Protein AF-A0AA51X5H8-F1 (afdb_monomer_lite)

pLDDT: mean 71.07, std 12.03, range [35.62, 90.19]

Structure (mmCIF, N/CA/C/O backbone):
data_AF-A0AA51X5H8-F1
#
_entry.id   AF-A0AA51X5H8-F1
#
loop_
_atom_site.group_PDB
_atom_site.id
_atom_site.type_symbol
_atom_site.label_atom_id
_atom_site.label_alt_id
_atom_site.label_comp_id
_atom_site.label_asym_id
_atom_site.label_entity_id
_atom_site.label_seq_id
_atom_site.pdbx_PDB_ins_code
_atom_site.Cartn_x
_atom_site.Cartn_y
_atom_site.Cartn_z
_atom_site.occupancy
_atom_site.B_iso_or_equiv
_atom_site.auth_seq_id
_atom_site.auth_comp_id
_atom_site.auth_asym_id
_atom_site.auth_atom_id
_atom_site.pdbx_PDB_model_num
ATOM 1 N N . MET A 1 1 ? 14.692 -6.841 -10.248 1.00 71.12 1 MET A N 1
ATOM 2 C CA . MET A 1 1 ? 14.796 -5.616 -9.437 1.00 71.12 1 MET A CA 1
ATOM 3 C C . MET A 1 1 ? 16.245 -5.324 -9.079 1.00 71.12 1 MET A C 1
ATOM 5 O O . MET A 1 1 ? 16.920 -6.198 -8.539 1.00 71.12 1 MET A O 1
ATOM 9 N N . SER A 1 2 ? 16.733 -4.135 -9.432 1.00 78.00 2 SER A N 1
ATOM 10 C CA . SER A 1 2 ? 18.071 -3.643 -9.090 1.00 78.00 2 SER A CA 1
ATOM 11 C C . SER A 1 2 ? 18.125 -3.117 -7.652 1.00 78.00 2 SER A C 1
ATOM 13 O O . SER A 1 2 ? 17.098 -2.846 -7.029 1.00 78.00 2 S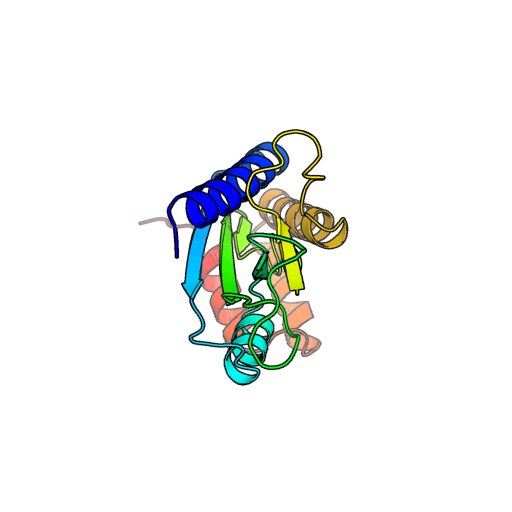ER A O 1
ATOM 15 N N . ARG A 1 3 ? 19.343 -2.959 -7.119 1.00 80.31 3 ARG A N 1
ATOM 16 C CA . ARG A 1 3 ? 19.564 -2.404 -5.776 1.00 80.31 3 ARG A CA 1
ATOM 17 C C . ARG A 1 3 ? 19.025 -0.975 -5.654 1.00 80.31 3 ARG A C 1
ATOM 19 O O . ARG A 1 3 ? 18.335 -0.686 -4.687 1.00 80.31 3 ARG A O 1
ATOM 26 N N . ASP A 1 4 ? 19.240 -0.152 -6.676 1.00 79.12 4 ASP A N 1
ATOM 27 C CA . ASP A 1 4 ? 18.788 1.244 -6.699 1.00 79.12 4 ASP A CA 1
ATOM 28 C C . ASP A 1 4 ? 17.254 1.356 -6.670 1.00 79.12 4 ASP A C 1
ATOM 30 O O . ASP A 1 4 ? 16.707 2.192 -5.959 1.00 79.12 4 ASP A O 1
ATOM 34 N N . GLN A 1 5 ? 16.543 0.465 -7.377 1.00 78.81 5 GLN A N 1
ATOM 35 C CA . GLN A 1 5 ? 15.075 0.391 -7.331 1.00 78.81 5 GLN A CA 1
ATOM 36 C C . GLN A 1 5 ? 14.580 0.015 -5.929 1.00 78.81 5 GLN A C 1
ATOM 38 O O . GLN A 1 5 ? 13.610 0.583 -5.436 1.00 78.81 5 GLN A O 1
ATOM 43 N N . ILE A 1 6 ? 15.247 -0.942 -5.273 1.00 81.62 6 ILE A N 1
ATOM 44 C CA . ILE A 1 6 ? 14.892 -1.371 -3.912 1.00 81.62 6 ILE A CA 1
ATOM 45 C C . ILE A 1 6 ? 15.101 -0.227 -2.924 1.00 81.62 6 ILE A C 1
ATOM 47 O O . ILE A 1 6 ? 14.254 -0.006 -2.058 1.00 81.62 6 ILE A O 1
ATOM 51 N N . ASP A 1 7 ? 16.215 0.487 -3.044 1.00 84.00 7 ASP A N 1
ATOM 52 C CA . ASP A 1 7 ? 16.550 1.583 -2.144 1.00 84.00 7 ASP A CA 1
ATOM 53 C C . ASP A 1 7 ? 15.598 2.778 -2.338 1.00 84.00 7 ASP A C 1
ATOM 55 O O . ASP A 1 7 ? 15.175 3.372 -1.347 1.00 84.00 7 ASP A O 1
ATOM 59 N N . GLU A 1 8 ? 15.132 3.050 -3.563 1.00 82.94 8 GLU A N 1
ATOM 60 C CA . GLU A 1 8 ? 14.084 4.052 -3.808 1.00 82.94 8 GLU A CA 1
ATOM 61 C C . GLU A 1 8 ? 12.754 3.674 -3.135 1.00 82.94 8 GLU A C 1
ATOM 63 O O . GLU A 1 8 ? 12.199 4.483 -2.388 1.00 82.94 8 GLU A O 1
ATOM 68 N N . VAL A 1 9 ? 12.260 2.436 -3.302 1.00 81.94 9 VAL A N 1
ATOM 69 C CA . VAL A 1 9 ? 11.027 2.005 -2.606 1.00 81.94 9 VAL A CA 1
ATOM 70 C C . VAL A 1 9 ? 11.193 2.110 -1.095 1.00 81.94 9 VAL A C 1
ATOM 72 O O . VAL A 1 9 ? 10.297 2.609 -0.416 1.00 81.94 9 VAL A O 1
ATOM 75 N N . LYS A 1 10 ? 12.338 1.683 -0.552 1.00 84.81 10 LYS A N 1
ATOM 76 C CA . LYS A 1 10 ? 12.619 1.793 0.885 1.00 84.81 10 LYS A CA 1
ATOM 77 C C . LYS A 1 10 ? 12.584 3.237 1.364 1.00 84.81 10 LYS A C 1
ATOM 79 O O . LYS A 1 10 ? 11.946 3.498 2.379 1.00 84.81 10 LYS A O 1
ATOM 84 N N . ASN A 1 11 ? 13.203 4.166 0.637 1.00 85.38 11 ASN A N 1
ATOM 85 C CA . ASN A 1 11 ? 13.179 5.585 0.986 1.00 85.38 11 ASN A CA 1
ATOM 86 C C . ASN A 1 11 ? 11.742 6.120 1.044 1.00 85.38 11 ASN A C 1
ATOM 88 O O . ASN A 1 11 ? 11.386 6.830 1.984 1.00 85.38 11 ASN A O 1
ATOM 92 N N . ARG A 1 12 ? 10.878 5.732 0.096 1.00 81.69 12 ARG A N 1
ATOM 93 C CA . ARG A 1 12 ? 9.455 6.116 0.122 1.00 81.69 12 ARG A CA 1
ATOM 94 C C . ARG A 1 12 ? 8.698 5.484 1.281 1.00 81.69 12 ARG A C 1
ATOM 96 O O . ARG A 1 12 ? 7.951 6.172 1.966 1.00 81.69 12 ARG A O 1
ATOM 103 N N . VAL A 1 13 ? 8.912 4.199 1.545 1.00 84.19 13 VAL A N 1
ATOM 104 C CA . VAL A 1 13 ? 8.304 3.515 2.695 1.00 84.19 13 VAL A CA 1
ATOM 105 C C . VAL A 1 13 ? 8.727 4.187 4.004 1.00 84.19 13 VAL A C 1
ATOM 107 O O . VAL A 1 13 ? 7.881 4.410 4.863 1.00 84.19 13 VAL A O 1
ATOM 110 N N . MET A 1 14 ? 9.996 4.585 4.140 1.00 84.94 14 MET A N 1
ATOM 111 C CA . MET A 1 14 ? 10.491 5.316 5.311 1.00 84.94 14 MET A CA 1
ATOM 112 C C . MET A 1 14 ? 9.828 6.688 5.465 1.00 84.94 14 MET A C 1
ATOM 114 O O . MET A 1 14 ? 9.375 7.013 6.557 1.00 84.94 14 MET A O 1
ATOM 118 N N . GLN A 1 15 ? 9.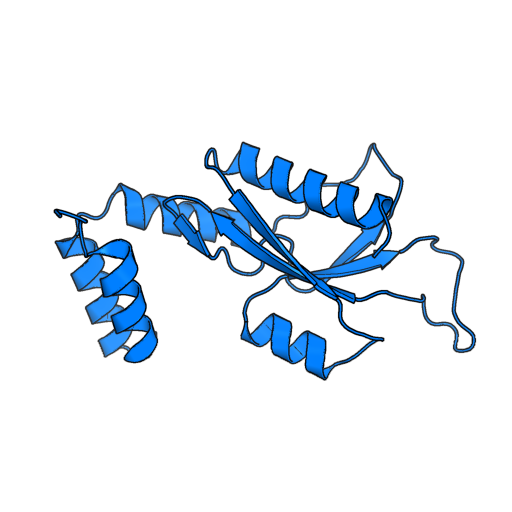690 7.462 4.385 1.00 82.56 15 GLN A N 1
ATOM 119 C CA . GLN A 1 15 ? 8.973 8.745 4.423 1.00 82.56 15 GLN A CA 1
ATOM 120 C C . GLN A 1 15 ? 7.500 8.576 4.830 1.00 82.56 15 GLN A C 1
ATOM 122 O O . GLN A 1 15 ? 6.955 9.414 5.549 1.00 82.56 15 GLN A O 1
ATOM 127 N N . LEU A 1 16 ? 6.840 7.504 4.375 1.00 79.69 16 LEU A N 1
ATOM 128 C CA . LEU A 1 16 ? 5.473 7.188 4.794 1.00 79.69 16 LEU A CA 1
ATOM 129 C C . LEU A 1 16 ? 5.433 6.828 6.281 1.00 79.69 16 LEU A C 1
ATOM 131 O O . LEU A 1 16 ? 4.572 7.316 7.005 1.00 79.69 16 LEU A O 1
ATOM 135 N N . GLN A 1 17 ? 6.390 6.018 6.731 1.00 81.31 17 GLN A N 1
ATOM 136 C CA . GLN A 1 17 ? 6.534 5.606 8.123 1.00 81.31 17 GLN A CA 1
ATOM 137 C C . GLN A 1 17 ? 6.699 6.814 9.054 1.00 81.31 17 GLN A C 1
ATOM 139 O O . GLN A 1 17 ? 5.981 6.932 10.042 1.00 81.31 17 GLN A O 1
ATOM 144 N N . GLU A 1 18 ? 7.586 7.750 8.706 1.00 81.44 18 GLU A N 1
ATOM 145 C CA . GLU A 1 18 ? 7.792 8.997 9.454 1.00 81.44 18 GLU A CA 1
ATOM 146 C C . GLU A 1 18 ? 6.523 9.852 9.517 1.00 81.44 18 GLU A C 1
ATOM 148 O O . GLU A 1 18 ? 6.207 10.408 10.567 1.00 81.44 18 GLU A O 1
ATOM 153 N N . LYS A 1 19 ? 5.767 9.936 8.414 1.00 76.00 19 LYS A N 1
ATOM 154 C CA . LYS A 1 19 ? 4.507 10.691 8.372 1.00 76.00 19 LYS A CA 1
ATOM 155 C C . LYS A 1 19 ? 3.398 10.059 9.205 1.00 76.00 19 LYS A C 1
ATOM 157 O O . LYS A 1 19 ? 2.609 10.790 9.795 1.00 76.00 19 LYS A O 1
ATOM 162 N N . LEU A 1 20 ? 3.302 8.733 9.203 1.00 74.31 20 LEU A N 1
ATOM 163 C CA . LEU A 1 20 ? 2.257 8.010 9.927 1.00 74.31 20 LEU A CA 1
ATOM 164 C C . LEU A 1 20 ? 2.610 7.774 11.399 1.00 74.31 20 LEU A C 1
ATOM 166 O O . LEU A 1 20 ? 1.714 7.505 12.190 1.00 74.31 20 LEU A O 1
ATOM 170 N N . GLY A 1 21 ? 3.888 7.873 11.775 1.00 75.81 21 GLY A N 1
ATOM 171 C CA . GLY A 1 21 ? 4.337 7.690 13.157 1.00 75.81 21 GLY A CA 1
ATOM 172 C C . GLY A 1 21 ? 4.192 6.257 13.686 1.00 75.81 21 GLY A C 1
ATOM 173 O O . GLY A 1 21 ? 4.223 6.055 14.894 1.00 75.81 21 GLY A O 1
ATOM 174 N N . CYS A 1 22 ? 4.040 5.270 12.803 1.00 75.81 22 CYS A N 1
ATOM 175 C CA . CYS A 1 22 ? 3.897 3.847 13.128 1.00 75.81 22 CYS A CA 1
ATOM 176 C C . CYS A 1 22 ? 4.973 3.031 12.411 1.00 75.81 22 CYS A C 1
ATOM 178 O O . CYS A 1 22 ? 5.643 3.548 11.523 1.00 75.81 22 CYS A O 1
ATOM 180 N N . LYS A 1 23 ? 5.151 1.756 12.761 1.00 82.88 23 LYS A N 1
ATOM 181 C CA . LYS A 1 23 ? 6.041 0.851 12.023 1.00 82.88 23 LYS A CA 1
ATOM 182 C C . LYS A 1 23 ? 5.337 0.303 10.785 1.00 82.88 23 LYS A C 1
ATOM 184 O O . LYS A 1 23 ? 4.156 -0.029 10.834 1.00 82.88 23 LYS A O 1
ATOM 189 N N . ILE A 1 24 ? 6.070 0.159 9.682 1.00 85.81 24 ILE A N 1
ATOM 190 C CA . ILE A 1 24 ? 5.519 -0.320 8.411 1.00 85.81 24 ILE A CA 1
ATOM 191 C C . ILE A 1 24 ? 6.270 -1.552 7.896 1.00 85.81 24 ILE A C 1
ATOM 193 O O . ILE A 1 24 ? 7.500 -1.592 7.875 1.00 85.81 24 ILE A O 1
ATOM 197 N N . GLN A 1 25 ? 5.521 -2.537 7.398 1.00 88.00 25 GLN A N 1
ATOM 198 C CA . GLN A 1 25 ? 6.020 -3.632 6.574 1.00 88.00 25 GLN A CA 1
ATOM 199 C C . GLN A 1 25 ? 5.645 -3.405 5.103 1.00 88.00 25 GLN A C 1
ATOM 201 O O . GLN A 1 25 ? 4.474 -3.233 4.766 1.00 88.00 25 GLN A O 1
ATOM 206 N N . ALA A 1 26 ? 6.640 -3.458 4.215 1.00 88.81 26 ALA A N 1
ATOM 207 C CA . ALA A 1 26 ? 6.446 -3.363 2.770 1.00 88.81 26 ALA A CA 1
ATOM 208 C C . ALA A 1 26 ? 6.769 -4.693 2.076 1.00 88.81 26 ALA A C 1
ATOM 210 O O . ALA A 1 26 ? 7.785 -5.325 2.369 1.00 88.81 26 ALA A O 1
ATOM 211 N N . SER A 1 27 ? 5.915 -5.098 1.137 1.00 90.19 27 SER A N 1
ATOM 212 C CA . SER A 1 27 ? 6.132 -6.236 0.237 1.00 90.19 27 SER A CA 1
ATOM 213 C C . SER A 1 27 ? 6.136 -5.748 -1.207 1.00 90.19 27 SER A C 1
ATOM 215 O O . SER A 1 27 ? 5.276 -4.953 -1.587 1.00 90.19 27 SER A O 1
ATOM 217 N N . ILE A 1 28 ? 7.101 -6.215 -2.003 1.00 88.44 28 ILE A N 1
ATOM 218 C CA . ILE A 1 28 ? 7.287 -5.801 -3.398 1.00 88.44 28 ILE A CA 1
ATOM 219 C C . ILE A 1 28 ? 7.179 -7.033 -4.291 1.00 88.44 28 ILE A C 1
ATOM 221 O O . ILE A 1 28 ? 7.885 -8.019 -4.081 1.00 88.44 28 ILE A O 1
ATOM 225 N N . TYR A 1 29 ? 6.311 -6.956 -5.292 1.00 87.06 29 TYR A N 1
ATOM 226 C CA . TYR A 1 29 ? 6.081 -8.000 -6.284 1.00 87.06 29 TYR A CA 1
ATOM 227 C C . TYR A 1 29 ? 6.535 -7.495 -7.649 1.00 87.06 29 TYR A C 1
ATOM 229 O O . TYR A 1 29 ? 6.262 -6.350 -7.995 1.00 87.06 29 TYR A O 1
ATOM 237 N N . SER A 1 30 ? 7.223 -8.327 -8.426 1.00 84.31 30 SER A N 1
ATOM 238 C CA . SER A 1 30 ? 7.626 -7.987 -9.794 1.00 84.31 30 SER A CA 1
ATOM 239 C C . SER A 1 30 ? 6.671 -8.610 -10.805 1.00 84.31 30 SER A C 1
ATOM 241 O O . SER A 1 30 ? 6.485 -9.830 -10.777 1.00 84.31 30 SER A O 1
ATOM 243 N N . GLY A 1 31 ? 6.134 -7.801 -11.713 1.00 72.25 31 GLY A N 1
ATOM 244 C CA . GLY A 1 31 ? 5.496 -8.286 -12.935 1.00 72.25 31 GLY A CA 1
ATOM 245 C C . GLY A 1 31 ? 6.562 -8.566 -13.993 1.00 72.25 31 GLY A C 1
ATOM 246 O O . GLY A 1 31 ? 7.529 -7.814 -14.113 1.00 72.25 31 GLY A O 1
ATOM 247 N N . ALA A 1 32 ? 6.436 -9.665 -14.736 1.00 61.69 32 ALA A N 1
ATOM 248 C CA . ALA A 1 32 ? 7.308 -9.914 -15.879 1.00 61.69 32 ALA A CA 1
ATOM 249 C C . ALA A 1 32 ? 6.720 -9.216 -17.113 1.00 61.69 32 ALA A C 1
ATOM 251 O O . ALA A 1 32 ? 5.658 -9.613 -17.578 1.00 61.69 32 ALA A O 1
ATOM 252 N N . ASN A 1 33 ? 7.441 -8.231 -17.661 1.00 57.78 33 ASN A N 1
ATOM 253 C CA . ASN A 1 33 ? 7.017 -7.389 -18.790 1.00 57.78 33 ASN A CA 1
ATOM 254 C C . ASN A 1 33 ? 5.745 -6.564 -18.507 1.00 57.78 33 ASN A C 1
ATOM 256 O O . ASN A 1 33 ? 5.099 -6.721 -17.475 1.00 57.78 33 ASN A O 1
ATOM 260 N N . TYR A 1 34 ? 5.431 -5.627 -19.406 1.00 61.31 34 TYR A N 1
ATOM 261 C CA . TYR A 1 34 ? 4.246 -4.765 -19.345 1.00 61.31 34 TYR A CA 1
ATOM 262 C C . TYR A 1 34 ? 2.958 -5.601 -19.442 1.00 61.31 34 TYR A C 1
ATOM 264 O O . TYR A 1 34 ? 2.403 -5.783 -20.521 1.00 61.31 34 TYR A O 1
ATOM 272 N N . ASP A 1 35 ? 2.550 -6.184 -18.319 1.00 73.88 35 ASP A N 1
ATOM 273 C CA . ASP A 1 35 ? 1.440 -7.124 -18.225 1.00 73.88 35 ASP A CA 1
ATOM 274 C C . ASP A 1 35 ? 0.212 -6.420 -17.633 1.00 73.88 35 ASP A C 1
ATOM 276 O O . ASP A 1 35 ? 0.183 -6.048 -16.453 1.00 73.88 35 ASP A O 1
ATOM 280 N N . ASP A 1 36 ? -0.802 -6.206 -18.471 1.00 78.88 36 ASP A N 1
ATOM 281 C CA . ASP A 1 36 ? -2.074 -5.612 -18.059 1.00 78.88 36 ASP A CA 1
ATOM 282 C C . ASP A 1 36 ? -2.800 -6.492 -17.027 1.00 78.88 36 ASP A C 1
ATOM 284 O O . ASP A 1 36 ? -3.461 -5.955 -16.134 1.00 78.88 36 ASP A O 1
ATOM 288 N N . ASP A 1 37 ? -2.613 -7.819 -17.064 1.00 82.88 37 ASP A N 1
ATOM 289 C CA . ASP A 1 37 ? -3.184 -8.731 -16.067 1.00 82.88 37 ASP A CA 1
ATOM 290 C C . ASP A 1 37 ? -2.513 -8.524 -14.703 1.00 82.88 37 ASP A C 1
ATOM 292 O O . ASP A 1 37 ? -3.183 -8.524 -13.666 1.00 82.88 37 ASP A O 1
ATOM 296 N N . PHE A 1 38 ? -1.202 -8.260 -14.680 1.00 83.88 38 PHE A N 1
ATOM 297 C CA . PHE A 1 38 ? -0.483 -7.907 -13.454 1.00 83.88 38 PHE A CA 1
ATOM 298 C C . PHE A 1 38 ? -0.984 -6.584 -12.865 1.00 83.88 38 PHE A C 1
ATOM 300 O O . PHE A 1 38 ? -1.219 -6.501 -11.656 1.00 83.88 38 PHE A O 1
ATOM 307 N N . LYS A 1 39 ? -1.200 -5.559 -13.702 1.00 79.88 39 LYS A N 1
ATOM 308 C CA . LYS A 1 39 ? -1.773 -4.275 -13.257 1.00 79.88 39 LYS A CA 1
ATOM 309 C C . LYS A 1 39 ? -3.183 -4.458 -12.705 1.00 79.88 39 LYS A C 1
ATOM 311 O O . LYS A 1 39 ? -3.481 -3.966 -11.616 1.00 79.88 39 LYS A O 1
ATOM 316 N N . ALA A 1 40 ? -4.027 -5.214 -13.405 1.00 80.50 40 ALA A N 1
ATOM 317 C CA . ALA A 1 40 ? -5.383 -5.519 -12.964 1.00 80.50 40 ALA A CA 1
ATOM 318 C C . ALA A 1 40 ? -5.387 -6.276 -11.625 1.00 80.50 40 ALA A C 1
ATOM 320 O O . ALA A 1 40 ? -6.143 -5.926 -10.713 1.00 80.50 40 ALA A O 1
ATOM 321 N N . LEU A 1 41 ? -4.497 -7.260 -11.459 1.00 83.19 41 LEU A N 1
ATOM 322 C CA . LEU A 1 41 ? -4.333 -7.997 -10.208 1.00 83.19 41 LEU A CA 1
ATOM 323 C C . LEU A 1 41 ? -3.879 -7.071 -9.070 1.00 83.19 41 LEU A C 1
ATOM 325 O O . LEU A 1 41 ? -4.479 -7.081 -7.993 1.00 83.19 41 LEU A O 1
ATOM 329 N N . ALA A 1 42 ? -2.867 -6.238 -9.312 1.00 84.38 42 ALA A N 1
ATOM 330 C CA . ALA A 1 42 ? -2.360 -5.283 -8.334 1.00 84.38 42 ALA A CA 1
ATOM 331 C C . ALA A 1 42 ? -3.442 -4.278 -7.906 1.00 84.38 42 ALA A C 1
ATOM 333 O O . ALA A 1 42 ? -3.631 -4.057 -6.709 1.00 84.38 42 ALA A O 1
ATOM 334 N N . HIS A 1 43 ? -4.216 -3.746 -8.858 1.00 81.44 43 HIS A N 1
ATOM 335 C CA . HIS A 1 43 ? -5.337 -2.842 -8.591 1.00 81.44 43 HIS A CA 1
ATOM 336 C C . HIS A 1 43 ? -6.452 -3.520 -7.795 1.00 81.44 43 HIS A C 1
ATOM 338 O O . HIS A 1 43 ? -6.916 -2.964 -6.797 1.00 81.44 43 HIS A O 1
ATOM 344 N N . SER A 1 44 ? -6.858 -4.731 -8.188 1.00 78.50 44 SER A N 1
ATOM 345 C CA . SER A 1 44 ? -7.875 -5.499 -7.454 1.00 78.50 44 SER A CA 1
ATOM 346 C C . SER A 1 44 ? -7.431 -5.825 -6.022 1.00 78.50 44 SER A C 1
ATOM 348 O O . SER A 1 44 ? -8.250 -5.857 -5.107 1.00 78.50 44 SER A O 1
ATOM 350 N N . SER A 1 45 ? -6.118 -5.959 -5.814 1.00 76.88 45 SER A N 1
ATOM 351 C CA . SER A 1 45 ? -5.483 -6.163 -4.508 1.00 76.88 45 SER A CA 1
ATOM 352 C C . SER A 1 45 ? -5.109 -4.857 -3.794 1.00 76.88 45 SER A C 1
ATOM 354 O O . SER A 1 45 ? -4.437 -4.894 -2.766 1.00 76.88 45 SER A O 1
ATOM 356 N N . ARG A 1 46 ? -5.527 -3.696 -4.322 1.00 81.88 46 ARG A N 1
ATOM 357 C CA . ARG A 1 46 ? -5.301 -2.354 -3.750 1.00 81.88 46 ARG A CA 1
ATOM 358 C C . ARG A 1 46 ? -3.819 -2.000 -3.539 1.00 81.88 46 ARG A C 1
ATOM 360 O O . ARG A 1 46 ? -3.486 -1.192 -2.670 1.00 81.88 46 ARG A O 1
ATOM 367 N N . MET A 1 47 ? -2.929 -2.596 -4.330 1.00 84.50 47 MET A N 1
ATOM 368 C CA . MET A 1 47 ? -1.487 -2.349 -4.305 1.00 84.50 47 MET A CA 1
ATOM 369 C C . MET A 1 47 ? -1.124 -1.143 -5.177 1.00 84.50 47 MET A C 1
ATOM 371 O O . MET A 1 47 ? -1.814 -0.836 -6.143 1.00 84.50 47 MET A O 1
ATOM 375 N N . SER A 1 48 ? -0.023 -0.463 -4.856 1.00 83.75 48 SER A N 1
ATOM 376 C CA . SER A 1 48 ? 0.541 0.576 -5.733 1.00 83.75 48 SER A CA 1
ATOM 377 C C . SER A 1 48 ? 1.333 -0.053 -6.858 1.00 83.75 48 SER A C 1
ATOM 379 O O . SER A 1 48 ? 2.281 -0.783 -6.578 1.00 83.75 48 SER A O 1
ATOM 381 N N . VAL A 1 49 ? 0.984 0.243 -8.103 1.00 84.25 49 VAL A N 1
ATOM 382 C CA . VAL A 1 49 ? 1.801 -0.128 -9.254 1.00 84.25 49 VAL A CA 1
ATOM 383 C C . VAL A 1 49 ? 2.829 0.971 -9.478 1.00 84.25 49 VAL A C 1
ATOM 385 O O . VAL A 1 49 ? 2.488 2.144 -9.622 1.00 84.25 49 VAL A O 1
ATOM 388 N N . ILE A 1 50 ? 4.099 0.589 -9.489 1.00 82.31 50 ILE A N 1
ATOM 389 C CA . ILE A 1 50 ? 5.217 1.497 -9.694 1.00 82.31 50 ILE A CA 1
ATOM 390 C C . ILE A 1 50 ? 6.066 1.001 -10.863 1.00 82.31 50 ILE A C 1
ATOM 392 O O . ILE A 1 50 ? 6.389 -0.184 -10.959 1.00 82.31 50 ILE A O 1
ATOM 396 N N . ALA A 1 51 ? 6.430 1.917 -11.746 1.00 78.88 51 ALA A N 1
ATOM 397 C CA . ALA A 1 51 ? 7.401 1.701 -12.805 1.00 78.88 51 ALA A CA 1
ATOM 398 C C . ALA A 1 51 ? 8.659 2.514 -12.497 1.00 78.88 51 ALA A C 1
ATOM 400 O O . ALA A 1 51 ? 8.580 3.607 -11.934 1.00 78.88 51 ALA A O 1
ATOM 401 N N . PHE A 1 52 ? 9.827 1.997 -12.872 1.00 75.62 52 PHE A N 1
ATOM 402 C CA . PHE A 1 52 ? 11.081 2.735 -12.736 1.00 75.62 52 PHE A CA 1
ATOM 403 C C . PHE A 1 52 ? 11.611 3.151 -14.092 1.00 75.62 52 PHE A C 1
ATOM 405 O O . PHE A 1 52 ? 11.819 2.310 -14.965 1.00 75.62 52 PHE A O 1
ATOM 412 N N . GLN A 1 53 ? 11.918 4.435 -14.221 1.00 70.62 53 GLN A N 1
ATOM 413 C CA . GLN A 1 53 ? 12.582 4.978 -15.389 1.00 70.62 53 GLN A CA 1
ATOM 414 C C . GLN A 1 53 ? 14.062 5.188 -15.072 1.00 70.62 53 GLN A C 1
ATOM 416 O O . GLN A 1 53 ? 14.425 5.913 -14.144 1.00 70.62 53 GLN A O 1
ATOM 421 N N . LYS A 1 54 ? 14.922 4.494 -15.827 1.00 58.72 54 LYS A N 1
ATOM 422 C CA . LYS A 1 54 ? 16.378 4.539 -15.638 1.00 58.72 54 LYS A CA 1
ATOM 423 C C . LYS A 1 54 ? 17.032 5.710 -16.379 1.00 58.72 54 LYS A C 1
ATOM 425 O O . LYS A 1 54 ? 18.031 6.215 -15.897 1.00 58.72 54 LYS A O 1
ATOM 430 N N . ASP A 1 55 ? 16.441 6.131 -17.499 1.00 57.97 55 ASP A N 1
ATOM 431 C CA . ASP A 1 55 ? 16.817 7.308 -18.289 1.00 57.97 55 ASP A CA 1
ATOM 432 C C . ASP A 1 55 ? 15.620 7.750 -19.149 1.00 57.97 55 ASP A C 1
ATOM 434 O O . ASP A 1 55 ? 14.940 6.914 -19.750 1.00 57.97 55 ASP A O 1
ATOM 438 N N . ALA A 1 56 ? 15.371 9.059 -19.252 1.00 53.88 56 ALA A N 1
ATOM 439 C CA . ALA A 1 56 ? 14.303 9.612 -20.096 1.00 53.88 56 ALA A CA 1
ATOM 440 C C . ALA A 1 56 ? 14.510 9.348 -21.605 1.00 53.88 56 ALA A C 1
ATOM 442 O O . ALA A 1 56 ? 13.561 9.413 -22.388 1.00 53.88 56 ALA A O 1
ATOM 443 N N . GLU A 1 57 ? 15.745 9.040 -22.014 1.00 52.44 57 GLU A N 1
ATOM 444 C CA . GLU A 1 57 ? 16.155 8.919 -23.418 1.00 52.44 57 GLU A CA 1
ATOM 445 C C . GLU A 1 57 ? 16.164 7.479 -23.954 1.00 52.44 57 GLU A C 1
ATOM 447 O O . GLU A 1 57 ? 16.210 7.276 -25.170 1.00 52.44 57 GLU A O 1
ATOM 452 N N . VAL A 1 58 ? 16.098 6.464 -23.086 1.00 52.34 58 VAL A N 1
ATOM 453 C CA . VAL A 1 58 ? 16.173 5.062 -23.515 1.00 52.34 58 VAL A CA 1
ATOM 454 C C . VAL A 1 58 ? 14.772 4.555 -23.833 1.00 52.34 58 VAL A C 1
ATOM 456 O O . VAL A 1 58 ? 14.010 4.168 -22.951 1.00 52.34 58 VAL A O 1
ATOM 459 N N . LYS A 1 59 ? 14.445 4.563 -25.125 1.00 54.16 59 LYS A N 1
ATOM 460 C CA . LYS A 1 59 ? 13.281 3.879 -25.687 1.00 54.16 59 LYS A CA 1
ATOM 461 C C . LYS A 1 59 ? 13.686 2.494 -26.205 1.00 54.16 59 LYS A C 1
ATOM 463 O O . LYS A 1 59 ? 14.760 2.334 -26.780 1.00 54.16 59 LYS A O 1
ATOM 468 N N . ASP A 1 60 ? 12.839 1.500 -25.994 1.00 56.62 60 ASP A N 1
ATOM 469 C CA . ASP A 1 60 ? 12.912 0.167 -26.567 1.00 56.62 60 ASP A CA 1
ATOM 470 C C . ASP A 1 60 ? 12.750 0.201 -28.098 1.00 56.62 60 ASP A C 1
ATOM 472 O O . ASP A 1 60 ? 12.520 1.245 -28.716 1.00 56.62 60 ASP A O 1
ATOM 476 N N . ALA A 1 61 ? 12.873 -0.968 -28.730 1.00 45.50 61 ALA A N 1
ATOM 477 C CA . ALA A 1 61 ? 12.813 -1.120 -30.185 1.00 45.50 61 ALA A CA 1
ATOM 478 C C . ALA A 1 61 ? 11.489 -0.647 -30.828 1.00 45.50 61 ALA A C 1
ATOM 480 O O . ALA A 1 61 ? 11.424 -0.521 -32.051 1.00 45.50 61 ALA A O 1
ATOM 481 N N . TYR A 1 62 ? 10.457 -0.374 -30.026 1.00 51.84 62 TYR A N 1
ATOM 482 C CA . TYR A 1 62 ? 9.140 0.095 -30.448 1.00 51.84 62 TYR A CA 1
ATOM 483 C C . TYR A 1 62 ? 8.863 1.546 -30.025 1.00 51.84 62 TYR A C 1
ATOM 485 O O . TYR A 1 62 ? 7.772 2.062 -30.267 1.00 51.84 62 TYR A O 1
ATOM 493 N N . GLY A 1 63 ? 9.848 2.239 -29.445 1.00 49.38 63 GLY A N 1
ATOM 494 C CA . GLY A 1 63 ? 9.712 3.627 -29.012 1.00 49.38 63 GLY A CA 1
ATOM 495 C C . GLY A 1 63 ? 9.107 3.803 -27.612 1.00 49.38 63 GLY A C 1
ATOM 496 O O . GLY A 1 63 ? 8.858 4.951 -27.227 1.00 49.38 63 GLY A O 1
ATOM 497 N N . GLY A 1 64 ? 8.872 2.716 -26.869 1.00 56.06 64 GLY A N 1
ATOM 498 C CA . GLY A 1 64 ? 8.377 2.725 -25.487 1.00 56.06 64 GLY A CA 1
ATOM 499 C C . GLY A 1 64 ? 9.522 2.762 -24.477 1.00 56.06 64 GLY A C 1
ATOM 500 O O . GLY A 1 64 ? 10.616 2.325 -24.782 1.00 56.06 64 GLY A O 1
ATOM 501 N N . ILE A 1 65 ? 9.338 3.306 -23.278 1.00 55.69 65 ILE A N 1
ATOM 502 C CA . ILE A 1 65 ? 10.380 3.240 -22.239 1.00 55.69 65 ILE A CA 1
ATOM 503 C C . ILE A 1 65 ? 10.355 1.814 -21.652 1.00 55.69 65 ILE A C 1
ATOM 505 O O . ILE A 1 65 ? 9.270 1.354 -21.297 1.00 55.69 65 ILE A O 1
ATOM 509 N N . PRO A 1 66 ? 11.487 1.082 -21.560 1.00 54.59 66 PRO A N 1
ATOM 510 C CA . PRO A 1 66 ? 11.509 -0.223 -20.909 1.00 54.59 66 PRO A CA 1
ATOM 511 C C . PRO A 1 66 ? 11.203 -0.044 -19.417 1.00 54.59 66 PRO A C 1
ATOM 513 O O . PRO A 1 66 ? 12.048 0.410 -18.645 1.00 54.59 66 PRO A O 1
ATOM 516 N N . GLU A 1 67 ? 9.976 -0.370 -19.027 1.00 66.81 67 GLU A N 1
ATOM 517 C CA . GLU A 1 67 ? 9.458 -0.199 -17.672 1.00 66.81 67 GLU A CA 1
ATOM 518 C C . GLU A 1 67 ? 9.340 -1.571 -16.995 1.00 66.81 67 GLU A C 1
ATOM 520 O O . GLU A 1 67 ? 8.443 -2.360 -17.297 1.00 66.81 67 GLU A O 1
ATOM 525 N N . ASP A 1 68 ? 10.243 -1.859 -16.056 1.00 74.31 68 ASP A N 1
ATOM 526 C CA . ASP A 1 68 ? 9.998 -2.924 -15.083 1.00 74.31 68 ASP A CA 1
ATOM 527 C C . ASP A 1 68 ? 8.841 -2.474 -14.171 1.00 74.31 68 ASP A C 1
ATOM 529 O O . ASP A 1 68 ? 8.959 -1.457 -13.476 1.00 74.31 68 ASP A O 1
ATOM 533 N N . LEU A 1 69 ? 7.742 -3.232 -14.159 1.00 79.56 69 LEU A N 1
ATOM 534 C CA . LEU A 1 69 ? 6.581 -2.977 -13.305 1.00 79.56 69 LEU A CA 1
ATOM 535 C C . LEU A 1 69 ? 6.693 -3.730 -11.981 1.00 79.56 69 LEU A C 1
ATOM 537 O O . LEU A 1 69 ? 6.945 -4.938 -11.933 1.00 79.56 69 LEU A O 1
ATOM 541 N N . TYR A 1 70 ? 6.411 -3.017 -10.899 1.00 84.81 70 TYR A N 1
ATOM 542 C CA . TYR A 1 70 ? 6.359 -3.569 -9.557 1.00 84.81 70 TYR A CA 1
ATOM 543 C C . TYR A 1 70 ? 5.040 -3.209 -8.887 1.00 84.81 70 TYR A C 1
ATOM 545 O O . TYR A 1 70 ? 4.515 -2.120 -9.084 1.00 84.81 70 TYR A O 1
ATOM 553 N N . ALA A 1 71 ? 4.517 -4.107 -8.062 1.00 87.12 71 ALA A N 1
ATOM 554 C CA . ALA A 1 71 ? 3.398 -3.822 -7.177 1.00 87.12 71 ALA A CA 1
ATOM 555 C C . ALA A 1 71 ? 3.907 -3.755 -5.735 1.00 87.12 71 ALA A C 1
ATOM 557 O O . ALA A 1 71 ? 4.623 -4.651 -5.282 1.00 87.12 71 ALA A O 1
ATOM 558 N N . VAL A 1 72 ? 3.548 -2.697 -5.014 1.00 87.25 72 VAL A N 1
ATOM 559 C CA . VAL A 1 72 ? 3.936 -2.478 -3.621 1.00 87.25 72 VAL A CA 1
ATOM 560 C C . VAL A 1 72 ? 2.709 -2.547 -2.726 1.00 87.25 72 VAL A C 1
ATOM 562 O O . VAL A 1 72 ? 1.731 -1.818 -2.911 1.00 87.25 72 VAL A O 1
ATOM 565 N N . ARG A 1 73 ? 2.798 -3.415 -1.719 1.00 88.75 73 ARG A N 1
ATOM 566 C CA . ARG A 1 73 ? 1.821 -3.563 -0.641 1.00 88.75 73 ARG A CA 1
ATOM 567 C C . ARG A 1 73 ? 2.437 -3.075 0.663 1.00 88.75 73 ARG A C 1
ATOM 569 O O . ARG A 1 73 ? 3.577 -3.428 0.966 1.00 88.75 73 ARG A O 1
ATOM 576 N N . ILE A 1 74 ? 1.678 -2.298 1.431 1.00 86.56 74 ILE A N 1
ATOM 577 C CA . ILE A 1 74 ? 2.091 -1.780 2.737 1.00 86.56 74 ILE A CA 1
ATOM 578 C C . ILE A 1 74 ? 1.071 -2.174 3.802 1.00 86.56 74 ILE A C 1
ATOM 580 O O . ILE A 1 74 ? -0.122 -1.919 3.648 1.00 86.56 74 ILE A O 1
ATOM 584 N N . ALA A 1 75 ? 1.572 -2.753 4.891 1.00 84.12 75 ALA A N 1
ATOM 585 C CA . ALA A 1 75 ? 0.840 -2.958 6.131 1.00 84.12 75 ALA A CA 1
ATOM 586 C C . ALA A 1 75 ? 1.512 -2.144 7.242 1.00 84.12 75 ALA A C 1
ATOM 588 O O . ALA A 1 75 ? 2.722 -2.256 7.449 1.00 84.12 75 ALA A O 1
ATOM 589 N N . ALA A 1 76 ? 0.737 -1.311 7.923 1.00 80.94 76 ALA A N 1
ATOM 590 C CA . ALA A 1 76 ? 1.182 -0.531 9.067 1.00 80.94 76 ALA A CA 1
ATOM 591 C C . ALA A 1 76 ? 0.723 -1.201 10.370 1.00 80.94 76 ALA A C 1
ATOM 593 O O . ALA A 1 76 ? -0.394 -1.714 10.451 1.00 80.94 76 ALA A O 1
ATOM 594 N N . GLU A 1 77 ? 1.592 -1.208 11.378 1.00 74.62 77 GLU A N 1
ATOM 595 C CA . GLU A 1 77 ? 1.276 -1.696 12.724 1.00 74.62 77 GLU A CA 1
ATOM 596 C C . GLU A 1 77 ? 0.089 -0.901 13.297 1.00 74.62 77 GLU A C 1
ATOM 598 O O . GLU A 1 77 ? -0.001 0.307 13.078 1.00 74.62 77 GLU A O 1
ATOM 603 N N . ASP A 1 78 ? -0.862 -1.592 13.933 1.00 64.12 78 ASP A N 1
ATOM 604 C CA . ASP A 1 78 ? -2.098 -1.044 14.537 1.00 64.12 78 ASP A CA 1
ATOM 605 C C . ASP A 1 78 ? -3.088 -0.328 13.588 1.00 64.12 78 ASP A C 1
ATOM 607 O O . ASP A 1 78 ? -4.170 0.106 13.992 1.00 64.12 78 ASP A O 1
ATOM 611 N N . ILE A 1 79 ? -2.747 -0.228 12.301 1.00 68.62 79 ILE A N 1
ATOM 612 C CA . ILE A 1 79 ? -3.566 0.390 11.247 1.00 68.62 79 ILE A CA 1
ATOM 613 C C . ILE A 1 79 ? -4.039 -0.679 10.250 1.00 68.62 79 ILE A C 1
ATOM 615 O O . ILE A 1 79 ? -5.156 -0.616 9.743 1.00 68.62 79 ILE A O 1
ATOM 619 N N . GLY A 1 80 ? -3.208 -1.686 9.974 1.00 70.38 80 GLY A N 1
ATOM 620 C CA . GLY A 1 80 ? -3.467 -2.698 8.955 1.00 70.38 80 GLY A CA 1
ATOM 621 C C . GLY A 1 80 ? -3.016 -2.259 7.559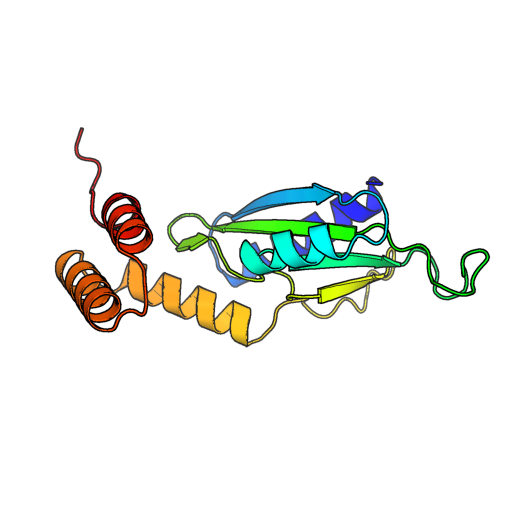 1.00 70.38 80 GLY A C 1
ATOM 622 O O . GLY A 1 80 ? -2.082 -1.471 7.393 1.00 70.38 80 GLY A O 1
ATOM 623 N N . GLU A 1 81 ? -3.632 -2.823 6.522 1.00 80.19 81 GLU A N 1
ATOM 624 C CA . GLU A 1 81 ? -3.226 -2.569 5.136 1.00 80.19 81 GLU A CA 1
ATOM 625 C C . GLU A 1 81 ? -3.645 -1.189 4.635 1.00 80.19 81 GLU A C 1
ATOM 627 O O . GLU A 1 81 ? -4.815 -0.807 4.698 1.00 80.19 81 GLU A O 1
ATOM 632 N N . ILE A 1 82 ? -2.681 -0.468 4.060 1.00 79.25 82 ILE A N 1
ATOM 633 C CA . ILE A 1 82 ? -2.907 0.849 3.471 1.00 79.25 82 ILE A CA 1
ATOM 634 C C . ILE A 1 82 ? -3.113 0.666 1.966 1.00 79.25 82 ILE A C 1
ATOM 636 O O . ILE A 1 82 ? -2.200 0.190 1.289 1.00 79.25 82 ILE A O 1
ATOM 640 N N . PRO A 1 83 ? -4.279 1.038 1.413 1.00 76.69 83 PRO A N 1
ATOM 641 C CA . PRO A 1 83 ? -4.536 0.935 -0.016 1.00 76.69 83 PRO A CA 1
ATOM 642 C C . PRO A 1 83 ? -3.758 1.997 -0.793 1.00 76.69 83 PRO A C 1
ATOM 644 O O . PRO A 1 83 ? -3.711 3.159 -0.390 1.00 76.69 83 PRO A O 1
ATOM 647 N N . PHE A 1 84 ? -3.196 1.604 -1.936 1.00 78.69 84 PHE A N 1
ATOM 648 C CA . PHE A 1 84 ? -2.446 2.487 -2.838 1.00 78.69 84 PHE A CA 1
ATOM 649 C C . PHE A 1 84 ? -1.445 3.398 -2.095 1.00 78.69 84 PHE A C 1
ATOM 651 O O . PHE A 1 84 ? -1.488 4.628 -2.230 1.00 78.69 84 PHE A O 1
ATOM 658 N N . PRO A 1 85 ? -0.553 2.807 -1.278 1.00 76.12 85 PRO A N 1
ATOM 659 C CA . PRO A 1 85 ? 0.297 3.555 -0.361 1.00 76.12 85 PRO A CA 1
ATOM 660 C C . PRO A 1 85 ? 1.272 4.509 -1.056 1.00 76.12 85 PRO A C 1
ATOM 662 O O . PRO A 1 85 ? 1.705 5.474 -0.440 1.00 76.12 85 PRO A O 1
ATOM 665 N N . LEU A 1 86 ? 1.621 4.236 -2.314 1.00 75.62 86 LEU A N 1
ATOM 666 C CA . LEU A 1 86 ? 2.629 4.932 -3.111 1.00 75.62 86 LEU A CA 1
ATOM 667 C C . LEU A 1 86 ? 2.053 5.497 -4.430 1.00 75.62 86 LEU A C 1
ATOM 669 O O . LEU A 1 86 ? 2.801 5.716 -5.380 1.00 75.62 86 LEU A O 1
ATOM 673 N N . LEU A 1 87 ? 0.735 5.760 -4.470 1.00 69.81 87 LEU A N 1
ATOM 674 C CA . LEU A 1 87 ? -0.079 6.060 -5.665 1.00 69.81 87 LEU A CA 1
ATOM 675 C C . LEU A 1 87 ? -0.395 4.817 -6.512 1.00 69.81 87 LEU A C 1
ATOM 677 O O . LEU A 1 87 ? 0.380 3.872 -6.587 1.00 69.81 87 LEU A O 1
ATOM 681 N N . CYS A 1 88 ? -1.580 4.815 -7.127 1.00 57.62 88 CYS A N 1
ATOM 682 C CA . CYS A 1 88 ? -2.110 3.665 -7.865 1.00 57.62 88 CYS A CA 1
ATOM 683 C C . CYS A 1 88 ? -1.204 3.256 -9.036 1.00 57.62 88 CYS A C 1
ATOM 685 O O . CYS A 1 88 ? -0.943 2.073 -9.215 1.00 57.62 88 CYS A O 1
ATOM 687 N N . GLU A 1 89 ? -0.694 4.250 -9.765 1.00 64.94 89 GLU A N 1
ATOM 688 C CA . GLU A 1 89 ? 0.185 4.098 -10.922 1.00 64.94 89 GLU A CA 1
ATOM 689 C C . GLU A 1 89 ? 1.207 5.245 -10.897 1.00 64.94 89 GLU A C 1
ATOM 691 O O . GLU A 1 89 ? 0.876 6.391 -11.209 1.00 64.94 89 GLU A O 1
ATOM 696 N N . ALA A 1 90 ? 2.433 4.969 -10.455 1.00 66.56 90 ALA A N 1
ATOM 697 C CA . ALA A 1 90 ? 3.505 5.963 -10.391 1.00 66.56 90 ALA A CA 1
ATOM 698 C C . ALA A 1 90 ? 4.714 5.548 -11.231 1.00 66.56 90 ALA A C 1
ATOM 700 O O . ALA A 1 90 ? 5.094 4.382 -11.254 1.00 66.56 90 ALA A O 1
ATOM 701 N N . VAL A 1 91 ? 5.361 6.524 -11.867 1.00 69.31 91 VAL A N 1
ATOM 702 C CA . VAL A 1 91 ? 6.676 6.347 -12.495 1.00 69.31 91 VAL A CA 1
ATOM 703 C C . VAL A 1 91 ? 7.715 7.056 -11.633 1.00 69.31 91 VAL A C 1
ATOM 705 O O . VAL A 1 91 ? 7.559 8.240 -11.323 1.00 69.31 91 VAL A O 1
A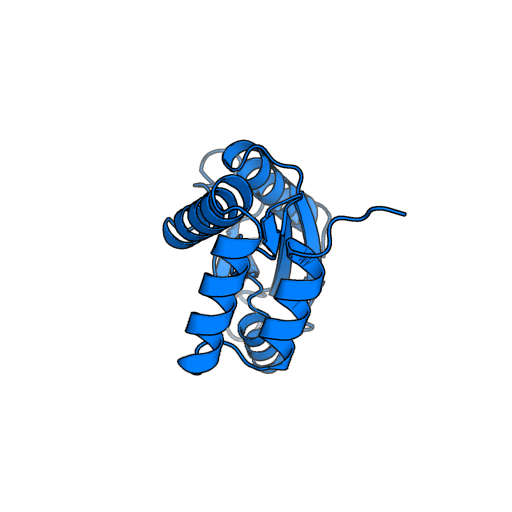TOM 708 N N . TYR A 1 92 ? 8.761 6.339 -11.222 1.00 71.19 92 TYR A N 1
ATOM 709 C CA . TYR A 1 92 ? 9.849 6.875 -10.408 1.00 71.19 92 TYR A CA 1
ATOM 710 C C . TYR A 1 92 ? 11.158 6.949 -11.186 1.00 71.19 92 TYR A C 1
ATOM 712 O O . TYR A 1 92 ? 11.594 5.975 -11.802 1.00 71.19 92 TYR A O 1
ATOM 720 N N . GLU A 1 93 ? 11.808 8.106 -11.106 1.00 68.75 93 GLU A N 1
ATOM 721 C CA . GLU A 1 93 ? 13.148 8.329 -11.641 1.00 68.75 93 GLU A CA 1
ATOM 722 C C . GLU A 1 93 ? 14.208 7.865 -10.638 1.00 68.75 93 GLU A C 1
ATOM 724 O O . GLU A 1 93 ? 14.183 8.247 -9.465 1.00 68.75 93 GLU A O 1
ATOM 729 N N . LEU A 1 94 ? 15.167 7.063 -11.100 1.00 70.12 94 LEU A N 1
ATOM 730 C CA . LEU A 1 94 ? 16.304 6.636 -10.284 1.00 70.12 94 LEU A CA 1
ATOM 731 C C . LEU A 1 94 ? 17.393 7.725 -10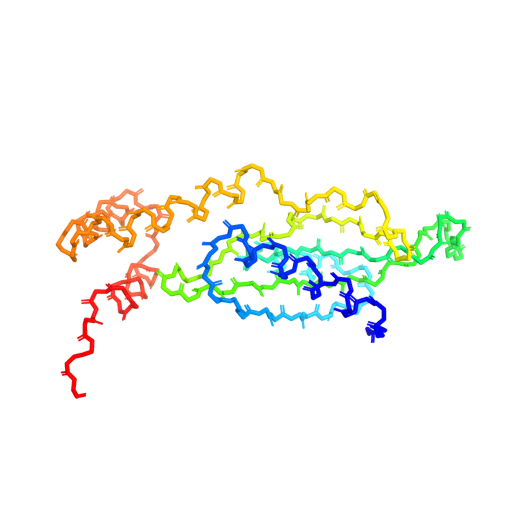.279 1.00 70.12 94 LEU A C 1
ATOM 733 O O . LEU A 1 94 ? 17.831 8.166 -11.335 1.00 70.12 94 LEU A O 1
ATOM 737 N N . GLY A 1 95 ? 17.879 8.127 -9.099 1.00 57.94 95 GLY A N 1
ATOM 738 C CA . GLY A 1 95 ? 19.096 8.948 -8.962 1.00 57.94 95 GLY A CA 1
ATOM 739 C C . GLY A 1 95 ? 18.913 10.463 -8.776 1.00 57.94 95 GLY A C 1
ATOM 740 O O . GLY A 1 95 ? 19.900 11.147 -8.513 1.00 57.94 95 GLY A O 1
ATOM 741 N N . ASN A 1 96 ? 17.689 11.001 -8.816 1.00 53.72 96 ASN A N 1
ATOM 742 C CA . ASN A 1 96 ? 17.431 12.421 -8.531 1.00 53.72 96 ASN A CA 1
ATOM 743 C C . ASN A 1 96 ? 17.131 12.656 -7.038 1.00 53.72 96 ASN A C 1
ATOM 745 O O . ASN A 1 96 ? 15.981 12.753 -6.612 1.00 53.72 96 ASN A O 1
ATOM 749 N N . GLY A 1 97 ? 18.194 12.765 -6.237 1.00 48.12 97 GLY A N 1
ATOM 750 C CA . GLY A 1 97 ? 18.134 12.904 -4.774 1.00 48.12 97 GLY A CA 1
ATOM 751 C C . GLY A 1 97 ? 17.534 14.205 -4.214 1.00 48.12 97 GLY A C 1
ATOM 752 O O . GLY A 1 97 ? 17.368 14.291 -3.003 1.00 48.12 97 GLY A O 1
ATOM 753 N N . GLU A 1 98 ? 17.191 15.207 -5.035 1.00 42.28 98 GLU A N 1
ATOM 754 C CA . GLU A 1 98 ? 16.776 16.536 -4.534 1.00 42.28 98 GLU A CA 1
ATOM 755 C C . GLU A 1 98 ? 15.335 16.966 -4.865 1.00 42.28 98 GLU A C 1
ATOM 757 O O . GLU A 1 98 ? 14.875 17.968 -4.328 1.00 42.28 98 GLU A O 1
ATOM 762 N N . ASN A 1 99 ? 14.573 16.225 -5.680 1.00 42.81 99 ASN A N 1
ATOM 763 C CA . ASN A 1 99 ? 13.229 16.663 -6.112 1.00 42.81 99 ASN A CA 1
ATOM 764 C C . ASN A 1 99 ? 12.136 15.594 -6.035 1.00 42.81 99 ASN A C 1
ATOM 766 O O . ASN A 1 99 ? 11.051 15.763 -6.601 1.00 42.81 99 ASN A O 1
ATOM 770 N N . SER A 1 100 ? 12.368 14.503 -5.312 1.00 50.72 100 SER A N 1
ATOM 771 C CA . SER A 1 100 ? 11.378 13.445 -5.165 1.00 50.72 100 SER A CA 1
ATOM 772 C C . SER A 1 100 ? 10.265 13.880 -4.195 1.00 50.72 100 SER A C 1
ATOM 774 O O . SER A 1 100 ? 10.223 13.496 -3.028 1.00 50.72 100 SER A O 1
ATOM 776 N N . LYS A 1 101 ? 9.333 14.723 -4.677 1.00 54.53 101 LYS A N 1
ATOM 777 C CA . LYS A 1 101 ? 8.095 15.086 -3.962 1.00 54.53 101 LYS A CA 1
ATOM 778 C C . LYS A 1 101 ? 7.505 13.826 -3.315 1.00 54.53 101 LYS A C 1
ATOM 780 O O . LYS A 1 101 ? 7.506 12.784 -3.980 1.00 54.53 101 LYS A O 1
ATOM 785 N N . PRO A 1 102 ? 7.033 13.881 -2.056 1.00 53.22 102 PRO A N 1
ATOM 786 C CA . PRO A 1 102 ? 6.499 12.705 -1.376 1.00 53.22 102 PRO A CA 1
ATOM 787 C C . PRO A 1 102 ? 5.446 12.031 -2.261 1.00 53.22 102 PRO A C 1
ATOM 789 O O . PRO A 1 102 ? 4.491 12.678 -2.686 1.00 53.22 102 PRO A O 1
ATOM 792 N N . ALA A 1 103 ? 5.656 10.751 -2.574 1.00 62.19 103 ALA A N 1
ATOM 793 C CA . ALA A 1 103 ? 4.855 9.979 -3.525 1.00 62.19 103 ALA A CA 1
ATOM 794 C C . ALA A 1 103 ? 3.549 9.467 -2.896 1.00 62.19 103 ALA A C 1
ATOM 796 O O . ALA A 1 103 ? 3.178 8.309 -3.053 1.00 62.19 103 ALA A O 1
ATOM 797 N N . PHE A 1 104 ? 2.873 10.319 -2.129 1.00 65.94 104 PHE A N 1
ATOM 798 C CA . PHE A 1 104 ? 1.651 9.963 -1.418 1.00 65.94 104 PHE A CA 1
ATOM 799 C C . PHE A 1 104 ? 0.548 10.900 -1.875 1.00 65.94 104 PHE A C 1
ATOM 801 O O . PHE A 1 104 ? 0.736 12.117 -1.879 1.00 65.94 104 PHE A O 1
ATOM 808 N N . SER A 1 105 ? -0.603 10.347 -2.247 1.00 62.94 105 SER A N 1
ATOM 809 C CA . SER A 1 105 ? -1.773 11.190 -2.475 1.00 62.94 105 SER A CA 1
ATOM 810 C C . SER A 1 105 ? -2.312 11.708 -1.143 1.00 62.94 105 SER A C 1
ATOM 812 O O . SER A 1 105 ? -2.233 11.015 -0.124 1.00 62.94 105 SER A O 1
ATOM 814 N N . ASP A 1 106 ? -2.940 12.884 -1.160 1.00 63.47 106 ASP A N 1
ATOM 815 C CA . ASP A 1 106 ? -3.729 13.369 -0.021 1.00 63.47 106 ASP A CA 1
ATOM 816 C C . ASP A 1 106 ? -4.797 12.344 0.383 1.00 63.47 106 ASP A C 1
ATOM 818 O O . ASP A 1 106 ? -5.095 12.187 1.561 1.00 63.47 106 ASP A O 1
ATOM 822 N N . HIS A 1 107 ? -5.316 11.581 -0.585 1.00 60.78 107 HIS A N 1
ATOM 823 C CA . HIS A 1 107 ? -6.238 10.478 -0.341 1.00 60.78 107 HIS A CA 1
ATOM 824 C C . HIS A 1 107 ? -5.599 9.340 0.472 1.00 60.78 107 HIS A C 1
ATOM 826 O O . HIS A 1 107 ? -6.211 8.866 1.423 1.00 60.78 107 HIS A O 1
ATOM 832 N N . THR A 1 108 ? -4.363 8.937 0.160 1.00 62.03 108 THR A N 1
ATOM 833 C CA . THR A 1 108 ? -3.606 7.926 0.919 1.00 62.03 108 THR A CA 1
ATOM 834 C C . THR A 1 108 ? -3.412 8.374 2.366 1.00 62.03 108 THR A C 1
ATOM 836 O O . THR A 1 108 ? -3.652 7.602 3.292 1.00 62.03 108 THR A O 1
ATOM 839 N N . LEU A 1 109 ? -3.017 9.635 2.566 1.00 65.06 109 LEU A N 1
ATOM 840 C CA . LEU A 1 109 ? -2.808 10.198 3.900 1.00 65.06 109 LEU A CA 1
ATOM 841 C C . LEU A 1 109 ? -4.129 10.322 4.666 1.00 65.06 109 LEU A C 1
ATOM 843 O O . LEU A 1 109 ? -4.197 9.905 5.816 1.00 65.06 109 LEU A O 1
ATOM 847 N N . ALA A 1 110 ? -5.192 10.810 4.023 1.00 61.75 110 ALA A N 1
ATOM 848 C CA . ALA A 1 110 ? -6.518 10.915 4.623 1.00 61.75 110 ALA A CA 1
ATOM 849 C C . ALA A 1 110 ? -7.090 9.545 5.010 1.00 61.75 110 ALA A C 1
ATOM 851 O O . ALA A 1 110 ? -7.657 9.409 6.090 1.00 61.75 110 ALA A O 1
ATOM 852 N N . MET A 1 111 ? -6.916 8.523 4.166 1.00 63.06 111 MET A N 1
ATOM 853 C CA . MET A 1 111 ? -7.345 7.156 4.463 1.00 63.06 111 MET A CA 1
ATOM 854 C C . MET A 1 111 ? -6.546 6.552 5.613 1.00 63.06 111 MET A C 1
ATOM 856 O O . MET A 1 111 ? -7.148 5.981 6.514 1.00 63.06 111 MET A O 1
ATOM 860 N N . ALA A 1 112 ? -5.221 6.707 5.622 1.00 61.00 112 ALA A N 1
ATOM 861 C CA . ALA A 1 112 ? -4.400 6.235 6.730 1.00 61.00 112 ALA A CA 1
ATOM 862 C C . ALA A 1 112 ? -4.794 6.932 8.041 1.00 61.00 112 ALA A C 1
ATOM 864 O O . ALA A 1 112 ? -5.054 6.255 9.026 1.00 61.00 112 ALA A O 1
ATOM 865 N N . SER A 1 113 ? -4.958 8.260 8.035 1.00 56.94 113 SER A N 1
ATOM 866 C CA . SER A 1 113 ? -5.434 9.015 9.201 1.00 56.94 113 SER A CA 1
ATOM 867 C C . SER A 1 113 ? -6.836 8.603 9.647 1.00 56.94 113 SER A C 1
ATOM 869 O O . SER A 1 113 ? -7.080 8.523 10.847 1.00 56.94 113 SER A O 1
ATOM 871 N N . LEU A 1 114 ? -7.755 8.329 8.715 1.00 61.38 114 LEU A N 1
ATOM 872 C CA . LEU A 1 114 ? -9.099 7.850 9.035 1.00 61.38 114 LEU A CA 1
ATOM 873 C C . LEU A 1 114 ? -9.044 6.465 9.679 1.00 61.38 114 LEU A C 1
ATOM 875 O O . LEU A 1 114 ? -9.680 6.266 10.704 1.00 61.38 114 LEU A O 1
ATOM 879 N N . VAL A 1 115 ? -8.275 5.533 9.111 1.00 63.34 115 VAL A N 1
ATOM 880 C CA . VAL A 1 115 ? -8.111 4.186 9.671 1.00 63.34 115 VAL A CA 1
ATOM 881 C C . VAL A 1 115 ? -7.484 4.270 11.059 1.00 63.34 115 VAL A C 1
ATOM 883 O O . VAL A 1 115 ? -8.054 3.713 11.985 1.00 63.34 115 VAL A O 1
ATOM 886 N N . THR A 1 116 ? -6.409 5.043 11.245 1.00 60.12 116 THR A N 1
ATOM 887 C CA . THR A 1 116 ? -5.803 5.276 12.566 1.00 60.12 116 THR A CA 1
ATOM 888 C C . THR A 1 116 ? -6.792 5.894 13.551 1.00 60.12 116 THR A C 1
ATOM 890 O O . THR A 1 116 ? -6.874 5.460 14.694 1.00 60.12 116 THR A O 1
ATOM 893 N N . ALA A 1 117 ? -7.559 6.909 13.143 1.00 57.31 117 ALA A N 1
ATOM 894 C CA . ALA A 1 117 ? -8.540 7.544 14.019 1.00 57.31 117 ALA A CA 1
ATOM 895 C C . ALA A 1 117 ? -9.653 6.566 14.410 1.00 57.31 117 ALA A C 1
ATOM 897 O O . ALA A 1 117 ? -10.047 6.527 15.571 1.00 57.31 117 ALA A O 1
ATOM 898 N N . VAL A 1 118 ? -10.122 5.758 13.460 1.00 65.06 118 VAL A N 1
ATOM 899 C CA . VAL A 1 118 ? -11.129 4.718 13.675 1.00 65.06 118 VAL A CA 1
ATOM 900 C C . VAL A 1 118 ? -10.601 3.639 14.623 1.00 65.06 118 VAL A C 1
ATOM 902 O O . VAL A 1 118 ? -11.289 3.323 15.585 1.00 65.06 118 VAL A O 1
ATOM 905 N N . THR A 1 119 ? -9.381 3.131 14.429 1.00 62.78 119 THR A N 1
ATOM 906 C CA . THR A 1 119 ? -8.796 2.096 15.301 1.00 62.78 119 THR A CA 1
ATOM 907 C C . THR A 1 119 ? -8.423 2.615 16.688 1.00 62.78 119 THR A C 1
ATOM 909 O O . THR A 1 119 ? -8.504 1.870 17.657 1.00 62.78 119 THR A O 1
ATOM 912 N N . SER A 1 120 ? -8.040 3.889 16.804 1.00 59.53 120 SER A N 1
ATOM 913 C CA . SER A 1 120 ? -7.576 4.471 18.074 1.00 59.53 120 SER A CA 1
ATOM 914 C C . SER A 1 120 ? -8.694 5.099 18.909 1.00 59.53 120 SER A C 1
ATOM 916 O O . SER A 1 120 ? -8.518 5.290 20.111 1.00 59.53 120 SER A O 1
ATOM 918 N N . SER A 1 121 ? -9.810 5.493 18.282 1.00 63.19 121 SER A N 1
ATOM 919 C CA . SER A 1 121 ? -10.866 6.285 18.938 1.00 63.19 121 SER A CA 1
ATOM 920 C C . SER A 1 121 ? -12.182 5.539 19.093 1.00 63.19 121 SER A C 1
ATOM 922 O O . SER A 1 121 ? -12.954 5.893 19.983 1.00 63.19 121 SER A O 1
ATOM 924 N N . LEU A 1 122 ? -12.466 4.561 18.228 1.00 67.50 122 LEU A N 1
ATOM 925 C CA . LEU A 1 122 ? -13.646 3.729 18.405 1.00 67.50 122 LEU A CA 1
ATOM 926 C C . LEU A 1 122 ? -13.302 2.620 19.388 1.00 67.50 122 LEU A C 1
ATOM 928 O O . LEU A 1 122 ? -12.373 1.844 19.167 1.00 67.50 122 LEU A O 1
ATOM 932 N N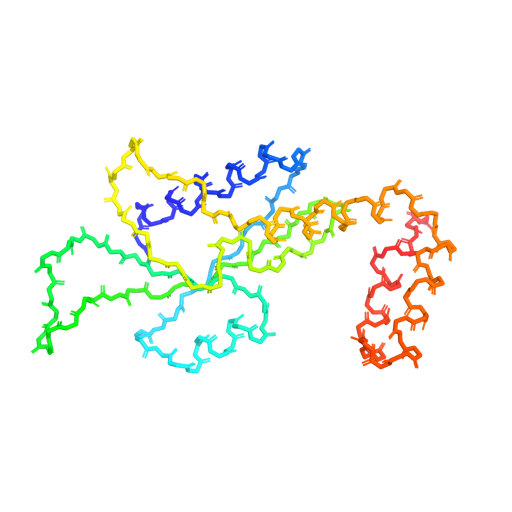 . ASP A 1 123 ? -14.076 2.539 20.464 1.00 72.25 123 ASP A N 1
ATOM 933 C CA . ASP A 1 123 ? -14.074 1.335 21.280 1.00 72.25 123 ASP A CA 1
ATOM 934 C C . ASP A 1 123 ? -14.532 0.122 20.433 1.00 72.25 123 ASP A C 1
ATOM 936 O O . ASP A 1 123 ? -15.140 0.291 19.363 1.00 72.25 123 ASP A O 1
ATOM 940 N N . PRO A 1 124 ? -14.234 -1.114 20.869 1.00 72.62 124 PRO A N 1
ATOM 941 C CA . PRO A 1 124 ? -14.577 -2.312 20.108 1.00 72.62 124 PRO A CA 1
ATOM 942 C C . PRO A 1 124 ? -16.062 -2.393 19.717 1.00 72.62 124 PRO A C 1
ATOM 944 O O . PRO A 1 124 ? -16.385 -2.821 18.607 1.00 72.62 124 PRO A O 1
ATOM 947 N N . ASP A 1 125 ? -16.972 -1.916 20.568 1.00 76.31 125 ASP A N 1
ATOM 948 C CA . ASP A 1 125 ? -18.409 -1.932 20.287 1.00 76.31 125 ASP A CA 1
ATOM 949 C C . ASP A 1 125 ? -18.774 -0.928 19.182 1.00 76.31 125 ASP A C 1
ATOM 951 O O . ASP A 1 125 ? -19.582 -1.217 18.295 1.00 76.31 125 ASP A O 1
ATOM 955 N N . GLN A 1 126 ? -18.163 0.256 19.184 1.00 76.44 126 GLN A N 1
ATOM 956 C CA . GLN A 1 126 ? -18.352 1.270 18.148 1.00 76.44 126 GLN A CA 1
ATOM 957 C C . GLN A 1 126 ? -17.786 0.827 16.797 1.00 76.44 126 GLN A C 1
ATOM 959 O O . GLN A 1 126 ? -18.441 1.009 15.767 1.00 76.44 126 GLN A O 1
ATOM 964 N N . LEU A 1 127 ? -16.603 0.210 16.791 1.00 76.88 127 LEU A N 1
ATOM 965 C CA . LEU A 1 127 ? -16.004 -0.336 15.577 1.00 76.88 127 LEU A CA 1
ATOM 966 C C . LEU A 1 127 ? -16.827 -1.516 15.037 1.00 76.88 127 LEU A C 1
ATOM 968 O O . LEU A 1 127 ? -17.065 -1.594 13.831 1.00 76.88 127 LEU A O 1
ATOM 972 N N . TYR A 1 128 ? -17.338 -2.385 15.914 1.00 79.06 128 TYR A N 1
ATOM 973 C CA . TYR A 1 128 ? -18.256 -3.458 15.529 1.00 79.06 128 TYR A CA 1
ATOM 974 C C . TYR A 1 128 ? -19.522 -2.910 14.870 1.00 79.06 128 TYR A C 1
ATOM 976 O O . TYR A 1 128 ? -19.874 -3.323 13.767 1.00 79.06 128 TYR A O 1
ATOM 984 N N . ASN A 1 129 ? -20.175 -1.930 15.497 1.00 79.00 129 ASN A N 1
ATOM 985 C CA . ASN A 1 129 ? -21.388 -1.319 14.956 1.00 79.00 129 ASN A CA 1
ATOM 986 C C . ASN A 1 129 ? -21.141 -0.630 13.606 1.00 79.00 129 ASN A C 1
ATOM 988 O O . ASN A 1 129 ? -21.985 -0.703 12.712 1.00 79.00 129 ASN A O 1
ATOM 992 N N . PHE A 1 130 ? -19.972 -0.012 13.423 1.00 81.25 130 PHE A N 1
ATOM 993 C CA . PHE A 1 130 ? -19.566 0.542 12.134 1.00 81.25 130 PHE A CA 1
ATOM 994 C C . PHE A 1 130 ? -19.430 -0.548 11.058 1.00 81.25 130 PHE A C 1
ATOM 996 O O . PHE A 1 130 ? -19.971 -0.402 9.960 1.00 81.25 130 PHE A O 1
ATOM 1003 N N . LEU A 1 131 ? -18.755 -1.658 11.375 1.00 79.31 131 LEU A N 1
ATOM 1004 C CA . LEU A 1 131 ? -18.602 -2.795 10.464 1.00 79.31 131 LEU A CA 1
ATOM 1005 C C . LEU A 1 131 ? -19.955 -3.441 10.125 1.00 79.31 131 LEU A C 1
ATOM 1007 O O . LEU A 1 131 ? -20.189 -3.786 8.967 1.00 79.31 131 LEU A O 1
ATOM 1011 N N . VAL A 1 132 ? -20.861 -3.563 11.101 1.00 81.06 132 VAL A N 1
ATOM 1012 C CA . VAL A 1 132 ? -22.217 -4.099 10.895 1.00 81.06 132 VAL A CA 1
ATOM 1013 C C . VAL A 1 132 ? -22.996 -3.204 9.938 1.00 81.06 132 VAL A C 1
ATOM 1015 O O . VAL A 1 132 ? -23.520 -3.695 8.943 1.00 81.06 132 VAL A O 1
ATOM 1018 N N . ALA A 1 133 ? -23.002 -1.890 10.169 1.00 79.81 133 ALA A N 1
ATOM 1019 C CA . ALA A 1 133 ? -23.688 -0.947 9.290 1.00 79.81 133 ALA A CA 1
ATOM 1020 C C . ALA A 1 133 ? -23.113 -0.955 7.862 1.00 79.81 133 ALA A C 1
ATOM 1022 O O . ALA A 1 133 ? -23.862 -0.859 6.890 1.00 79.81 133 ALA A O 1
ATOM 1023 N N . ALA A 1 134 ? -21.791 -1.091 7.714 1.00 73.75 134 ALA A N 1
ATOM 1024 C CA . ALA A 1 134 ? -21.145 -1.205 6.407 1.00 73.75 134 ALA A CA 1
ATOM 1025 C C . ALA A 1 134 ? -21.537 -2.501 5.677 1.00 73.75 134 ALA A C 1
ATOM 1027 O O . ALA A 1 134 ? -21.763 -2.476 4.465 1.00 73.75 134 ALA A O 1
ATOM 1028 N N . LYS A 1 135 ? -21.654 -3.614 6.409 1.00 79.44 135 LYS A N 1
ATOM 1029 C CA . LYS A 1 135 ? -22.128 -4.898 5.886 1.00 79.44 135 LYS A CA 1
ATOM 1030 C C . LYS A 1 135 ? -23.599 -4.837 5.468 1.00 79.44 135 LYS A C 1
ATOM 1032 O O . LYS A 1 135 ? -23.925 -5.256 4.366 1.00 79.44 135 LYS A O 1
ATOM 1037 N N . GLU A 1 136 ? -24.477 -4.274 6.298 1.00 86.06 136 GLU A N 1
ATOM 1038 C CA . GLU A 1 136 ? -25.912 -4.123 5.991 1.00 86.06 136 GLU A CA 1
ATOM 1039 C C . GLU A 1 136 ? -26.179 -3.238 4.763 1.00 86.06 136 GLU A C 1
ATOM 1041 O O . GLU A 1 136 ? -27.219 -3.356 4.121 1.00 86.06 136 GLU A O 1
ATOM 1046 N N . GLN A 1 137 ? -25.240 -2.350 4.433 1.00 83.50 137 GLN A N 1
ATOM 1047 C CA . GLN A 1 137 ? -25.284 -1.493 3.246 1.00 83.50 137 GLN A CA 1
ATOM 1048 C C . GLN A 1 137 ? -24.552 -2.090 2.031 1.00 83.50 137 GLN A C 1
ATOM 1050 O O . GLN A 1 137 ? -24.284 -1.359 1.070 1.00 83.50 137 GLN A O 1
ATOM 1055 N N . ASP A 1 138 ? -24.169 -3.369 2.092 1.00 81.31 138 ASP A N 1
ATOM 1056 C CA . ASP A 1 138 ? -23.411 -4.086 1.060 1.00 81.31 138 ASP A CA 1
ATOM 1057 C C . ASP A 1 138 ? -22.102 -3.372 0.656 1.00 81.31 138 ASP A C 1
ATOM 1059 O O . ASP A 1 138 ? -21.637 -3.464 -0.483 1.00 81.31 138 ASP A O 1
ATOM 1063 N N . LYS A 1 139 ? -21.493 -2.601 1.572 1.00 72.19 139 LYS A N 1
ATOM 1064 C CA . LYS A 1 139 ? -20.216 -1.900 1.326 1.00 72.19 139 LYS A CA 1
ATOM 1065 C C . LYS A 1 139 ? -19.007 -2.798 1.528 1.00 72.19 139 LYS A C 1
ATOM 1067 O O . LYS A 1 139 ? -17.956 -2.528 0.950 1.00 72.19 139 LYS A O 1
ATOM 1072 N N . ILE A 1 140 ? -19.160 -3.835 2.344 1.00 67.12 140 ILE A N 1
ATOM 1073 C CA . ILE A 1 140 ? -18.170 -4.884 2.578 1.00 67.12 140 ILE A CA 1
ATOM 1074 C C . ILE A 1 140 ? -18.863 -6.245 2.518 1.00 67.12 140 ILE A C 1
ATOM 1076 O O . ILE A 1 140 ? -20.030 -6.364 2.887 1.00 67.12 140 ILE A O 1
ATOM 1080 N N . THR A 1 141 ? -18.154 -7.268 2.043 1.00 74.31 141 THR A N 1
ATOM 1081 C CA . THR A 1 141 ? -18.684 -8.638 1.977 1.00 74.31 141 THR A CA 1
ATOM 1082 C C . THR A 1 141 ? -18.703 -9.306 3.352 1.00 74.31 141 THR A C 1
ATOM 1084 O O . THR A 1 141 ? -18.015 -8.869 4.277 1.00 74.31 141 THR A O 1
ATOM 1087 N N . ASP A 1 142 ? -19.439 -10.415 3.477 1.00 80.94 142 ASP A N 1
ATOM 1088 C CA . ASP A 1 142 ? -19.424 -11.257 4.681 1.00 80.94 142 ASP A CA 1
ATOM 1089 C C . ASP A 1 142 ? -18.003 -11.673 5.086 1.00 80.94 142 ASP A C 1
ATOM 1091 O O . ASP A 1 142 ? -17.650 -11.602 6.264 1.00 80.94 142 ASP A O 1
ATOM 1095 N N . ASP A 1 143 ? -17.170 -12.031 4.106 1.00 68.75 143 ASP A N 1
ATOM 1096 C CA . ASP A 1 143 ? -15.776 -12.417 4.334 1.00 68.75 143 ASP A CA 1
ATOM 1097 C C . ASP A 1 143 ? -14.931 -11.240 4.838 1.00 68.75 143 ASP A C 1
ATOM 1099 O O . ASP A 1 143 ? -14.138 -11.401 5.765 1.00 68.75 143 ASP A O 1
ATOM 1103 N N . GLN A 1 144 ? -15.113 -10.043 4.269 1.00 64.94 144 GLN A N 1
ATOM 1104 C CA . GLN A 1 144 ? -14.408 -8.829 4.697 1.00 64.94 144 GLN A CA 1
ATOM 1105 C C . GLN A 1 144 ? -14.830 -8.389 6.102 1.00 64.94 144 GLN A C 1
ATOM 1107 O O . GLN A 1 144 ? -13.981 -7.992 6.899 1.00 64.94 144 GLN A O 1
ATOM 1112 N N . PHE A 1 145 ? -16.124 -8.497 6.416 1.00 73.12 145 PHE A N 1
ATOM 1113 C CA . PHE A 1 145 ? -16.652 -8.260 7.755 1.00 73.12 145 PHE A CA 1
ATOM 1114 C C . PHE A 1 145 ? -16.021 -9.223 8.763 1.00 73.12 145 PHE A C 1
ATOM 1116 O O . PHE A 1 145 ? -15.462 -8.768 9.759 1.00 73.12 145 PHE A O 1
ATOM 1123 N N . LEU A 1 146 ? -16.029 -10.530 8.465 1.00 75.94 146 LEU A N 1
ATOM 1124 C CA . LEU A 1 146 ? -15.460 -11.562 9.331 1.00 75.94 146 LEU A CA 1
ATOM 1125 C C . LEU A 1 146 ? -13.966 -11.317 9.594 1.00 75.94 146 LEU A C 1
ATOM 1127 O O . LEU A 1 146 ? -13.516 -11.391 10.741 1.00 75.94 146 LEU A O 1
ATOM 1131 N N . LEU A 1 147 ? -13.206 -10.982 8.546 1.00 68.06 147 LEU A N 1
ATOM 1132 C CA . LEU A 1 147 ? -11.778 -10.682 8.648 1.00 68.06 147 LEU A CA 1
ATOM 1133 C C . LEU A 1 147 ? -11.515 -9.455 9.530 1.00 68.06 147 LEU A C 1
ATOM 1135 O O . LEU A 1 147 ? -10.628 -9.500 10.378 1.00 68.06 147 LEU A O 1
ATOM 1139 N N . ALA A 1 148 ? -12.298 -8.385 9.362 1.00 64.25 148 ALA A N 1
ATOM 1140 C CA . ALA A 1 148 ? -12.166 -7.159 10.145 1.00 64.25 148 ALA A CA 1
ATOM 1141 C C . ALA A 1 148 ? -12.515 -7.386 11.624 1.00 64.25 148 ALA A C 1
ATOM 1143 O O . ALA A 1 148 ? -11.749 -6.987 12.499 1.00 64.25 148 ALA A O 1
ATOM 1144 N N . THR A 1 149 ? -13.604 -8.106 11.920 1.00 72.62 149 THR A N 1
ATOM 1145 C CA . THR A 1 149 ? -13.934 -8.503 13.300 1.00 72.62 149 THR A CA 1
ATOM 1146 C C . THR A 1 149 ? -12.837 -9.357 13.931 1.00 72.62 149 THR A C 1
ATOM 1148 O O . THR A 1 149 ? -12.492 -9.157 15.090 1.00 72.62 149 THR A O 1
ATOM 1151 N N . LYS A 1 150 ? -12.231 -10.270 13.164 1.00 70.31 150 LYS A N 1
ATOM 1152 C CA . LYS A 1 150 ? -11.149 -11.126 13.656 1.00 70.31 150 LYS A CA 1
ATOM 1153 C C . LYS A 1 150 ? -9.833 -10.373 13.870 1.00 70.31 150 LYS A C 1
ATOM 1155 O O . LYS A 1 150 ? -9.039 -10.797 14.687 1.00 70.31 150 LYS A O 1
ATOM 1160 N N . HIS A 1 151 ? -9.550 -9.311 13.122 1.00 62.94 151 HIS A N 1
ATOM 1161 C CA . HIS A 1 151 ? -8.274 -8.601 13.259 1.00 62.94 151 HIS A CA 1
ATOM 1162 C C . HIS A 1 151 ? -8.314 -7.437 14.246 1.00 62.94 151 HIS A C 1
ATOM 1164 O O . HIS A 1 151 ? -7.286 -7.133 14.838 1.00 62.94 151 HIS A O 1
ATOM 1170 N N . PHE A 1 152 ? -9.469 -6.790 14.413 1.00 63.84 152 PHE A N 1
ATOM 1171 C CA . PHE A 1 152 ? -9.565 -5.547 15.181 1.00 63.84 152 PHE A CA 1
ATOM 1172 C C . PHE A 1 152 ? -10.418 -5.655 16.450 1.00 63.84 152 PHE A C 1
ATOM 1174 O O . PHE A 1 152 ? -10.372 -4.746 17.271 1.00 63.84 152 PHE A O 1
ATOM 1181 N N . LEU A 1 153 ? -11.204 -6.727 16.617 1.00 66.81 153 LEU A N 1
ATOM 1182 C CA . LEU A 1 153 ? -12.137 -6.871 17.745 1.00 66.81 153 LEU A CA 1
ATOM 1183 C C . LEU A 1 153 ? -11.868 -8.089 18.630 1.00 66.81 153 LEU A C 1
ATOM 1185 O O . LEU A 1 153 ? -12.437 -8.181 19.714 1.00 66.81 153 LEU A O 1
ATOM 1189 N N . THR A 1 154 ? -10.994 -9.009 18.219 1.00 58.69 154 THR A N 1
ATOM 1190 C CA . THR A 1 154 ? -10.446 -9.996 19.151 1.00 58.69 154 THR A CA 1
ATOM 1191 C C . THR A 1 154 ? -9.255 -9.376 19.860 1.00 58.69 154 THR A C 1
ATOM 1193 O O . THR A 1 154 ? -8.152 -9.324 19.321 1.00 58.69 154 THR A O 1
ATOM 1196 N N . THR A 1 155 ? -9.486 -8.897 21.076 1.00 51.44 155 THR A N 1
ATOM 1197 C CA . THR A 1 155 ? -8.422 -8.710 22.060 1.00 51.44 155 THR A CA 1
ATOM 1198 C C . THR A 1 155 ? -7.803 -10.079 22.328 1.00 51.44 155 THR A C 1
ATOM 1200 O O . THR A 1 155 ? -8.504 -10.974 22.801 1.00 51.44 155 THR A O 1
ATOM 1203 N N . GLU A 1 156 ? -6.529 -10.278 21.991 1.00 45.12 156 GLU A N 1
ATOM 1204 C CA . GLU A 1 156 ? -5.775 -11.427 22.496 1.00 45.12 156 GLU A CA 1
ATOM 1205 C C . GLU A 1 156 ? -5.711 -11.320 24.031 1.00 45.12 156 GLU A C 1
ATOM 1207 O O . GLU A 1 156 ? -4.885 -10.604 24.589 1.00 45.12 156 GLU A O 1
ATOM 1212 N N . GLU A 1 157 ? -6.629 -12.004 24.712 1.00 42.44 157 GLU A N 1
ATOM 1213 C CA . GLU A 1 157 ? -6.399 -12.561 26.042 1.00 42.44 157 GLU A CA 1
ATOM 1214 C C . GLU A 1 157 ? -6.238 -14.078 25.877 1.00 42.44 157 GLU A C 1
ATOM 1216 O O . GLU A 1 157 ? -7.202 -14.826 26.025 1.00 42.44 157 GLU A O 1
ATOM 1221 N N . GLU A 1 158 ? -5.024 -14.528 25.550 1.00 35.62 158 GLU A N 1
ATOM 1222 C CA . GLU A 1 158 ? -4.512 -15.852 25.946 1.00 35.62 158 GLU A CA 1
ATOM 1223 C C . GLU A 1 158 ? -3.053 -15.746 26.407 1.00 35.62 158 GLU A C 1
ATOM 1225 O O . GLU A 1 158 ? -2.221 -15.180 25.662 1.00 35.62 158 GLU A O 1
#

Secondary structure (DSSP, 8-state):
--HHHHHHHHHHHHHHHHHHTS-EEEEEEEPSSS-HHHHHHHHHTTPEEEEEES-TT---TTS----EEEEEEEEETTTEEESSTT-SEEEEESS-TT-------HHHHHHHHHHHHHHHHS-HHHHHHHHHHHHHTTSS-HHHHHHHHHHHT-----

Radius of gyration: 18.27 Å; chains: 1; bounding box: 46×32×56 Å

Organism: NCBI:txid3070815

Foldseek 3Di:
DDPLVVVVVVVLQVVLCVLLVFDKDKDKDWDDFPDPVVLVVLVVVLWAKEWEQADPPDADPVRHGRTTIMTMWMQTPLQGTQGNQQHNYYYDYGDPPPDPDNSGDPVSVVSSVVSNCLLVPDDLVRNLVVLVVCVVVVVDDPVRSVVCCVPRNDDPPD

Sequence (158 aa):
MSRDQIDEVKNRVMQLQEKLGCKIQASIYSGANYDDDFKALAHSSRMSVIAFQKDAEVKDAYGGIPEDLYAVRIAAEDIGEIPFPLLCEAVYELGNGENSKPAFSDHTLAMASLVTAVTSSLDPDQLYNFLVAAKEQDKITDDQFLLATKHFLTTEEE